Protein AF-A0A835C1H2-F1 (afdb_monomer_lite)

Radius of gyration: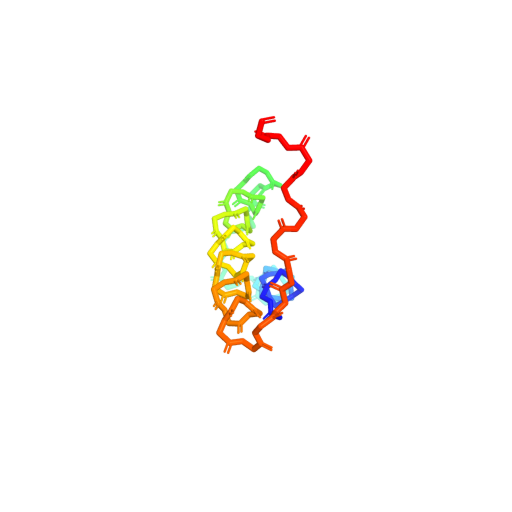 16.18 Å; chains: 1; bounding box: 23×26×45 Å

Secondary structure (DSSP, 8-state):
--HHHHHHHHHHHHHTT-SPPPPHHHHHHHHHHHHHHHHHHHHHHHHHTT-----TT-

Structure (mmCIF, N/CA/C/O backbone):
data_AF-A0A835C1H2-F1
#
_entry.id   AF-A0A835C1H2-F1
#
loop_
_atom_site.group_PDB
_atom_site.id
_atom_site.type_symbol
_atom_site.label_atom_id
_atom_site.label_alt_id
_atom_site.label_comp_id
_atom_site.label_asym_id
_atom_site.label_entity_id
_atom_site.label_seq_id
_atom_site.pdbx_PDB_ins_code
_atom_site.Cartn_x
_atom_site.Cartn_y
_atom_site.Cartn_z
_atom_site.occupancy
_atom_site.B_iso_or_equiv
_atom_site.auth_seq_id
_atom_site.auth_comp_id
_atom_site.auth_asym_id
_atom_site.auth_atom_id
_atom_site.pdbx_PDB_model_num
ATOM 1 N N . MET A 1 1 ? 2.662 -9.094 -3.626 1.00 57.25 1 MET A N 1
ATOM 2 C CA . MET A 1 1 ? 1.876 -9.774 -2.566 1.00 57.25 1 MET A CA 1
ATOM 3 C C . MET A 1 1 ? 2.145 -9.164 -1.186 1.00 57.25 1 MET A C 1
ATOM 5 O O . MET A 1 1 ? 2.945 -9.704 -0.440 1.00 57.25 1 MET A O 1
ATOM 9 N N . LEU A 1 2 ? 1.503 -8.048 -0.812 1.00 70.75 2 LEU A N 1
ATOM 10 C CA . LEU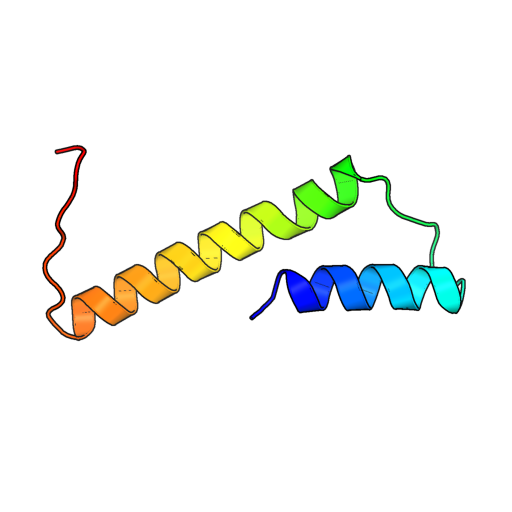 A 1 2 ? 1.710 -7.455 0.527 1.00 70.75 2 LEU A CA 1
ATOM 11 C C . LEU A 1 2 ? 0.456 -6.833 1.153 1.00 70.75 2 LEU A C 1
ATOM 13 O O . LEU A 1 2 ? 0.349 -6.818 2.373 1.00 70.75 2 LEU A O 1
ATOM 17 N N . THR A 1 3 ? -0.527 -6.406 0.357 1.00 79.69 3 THR A N 1
ATOM 18 C CA . THR A 1 3 ? -1.802 -5.882 0.876 1.00 79.69 3 THR A CA 1
ATOM 19 C C . THR A 1 3 ? -2.596 -6.947 1.627 1.00 79.69 3 THR A C 1
ATOM 21 O O . THR A 1 3 ? -2.933 -6.750 2.790 1.00 79.69 3 THR A O 1
ATOM 24 N N . ILE A 1 4 ? -2.811 -8.108 0.996 1.00 84.94 4 ILE A N 1
ATOM 25 C CA . ILE A 1 4 ? -3.490 -9.255 1.618 1.00 84.94 4 ILE A CA 1
ATOM 26 C C . ILE A 1 4 ? -2.730 -9.702 2.870 1.00 84.94 4 ILE A C 1
ATOM 28 O O . ILE A 1 4 ? -3.335 -9.906 3.913 1.00 84.94 4 ILE A O 1
ATOM 32 N N . TRP A 1 5 ? -1.396 -9.749 2.813 1.00 86.56 5 TRP A N 1
ATOM 33 C CA . TRP A 1 5 ? -0.569 -10.078 3.974 1.00 86.56 5 TRP A CA 1
ATOM 34 C C . TRP A 1 5 ? -0.742 -9.086 5.135 1.00 86.56 5 TRP A C 1
ATOM 36 O O . TRP A 1 5 ? -0.910 -9.508 6.276 1.00 86.56 5 TRP A O 1
ATOM 46 N N . CYS A 1 6 ? -0.746 -7.774 4.866 1.00 86.38 6 CYS A N 1
ATOM 47 C CA . CYS A 1 6 ? -1.006 -6.750 5.882 1.00 86.38 6 CYS A CA 1
ATOM 48 C C . CYS A 1 6 ? -2.393 -6.921 6.519 1.00 86.38 6 CYS A C 1
ATOM 50 O O . CYS A 1 6 ? -2.510 -6.817 7.738 1.00 86.38 6 CYS A O 1
ATOM 52 N N . LEU A 1 7 ? -3.416 -7.227 5.716 1.00 89.69 7 LEU A N 1
ATOM 53 C CA . LEU A 1 7 ? -4.772 -7.488 6.207 1.00 89.69 7 LEU A CA 1
ATOM 54 C C . LEU A 1 7 ? -4.833 -8.765 7.055 1.00 89.69 7 LEU A C 1
ATOM 56 O O . LEU A 1 7 ? -5.414 -8.751 8.136 1.00 89.69 7 LEU A O 1
ATOM 60 N N . CYS A 1 8 ? -4.184 -9.850 6.623 1.00 90.94 8 CYS A N 1
ATOM 61 C CA . CYS A 1 8 ? -4.101 -11.093 7.391 1.00 90.94 8 CYS A CA 1
ATOM 62 C C . CYS A 1 8 ? -3.352 -10.903 8.717 1.00 90.94 8 CYS A C 1
ATOM 64 O O . CYS A 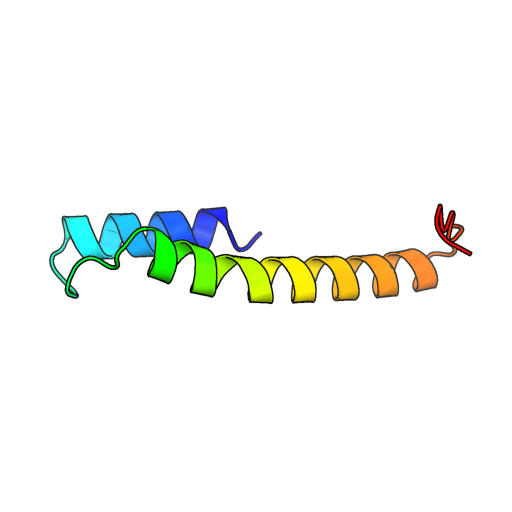1 8 ? -3.792 -11.422 9.741 1.00 90.94 8 CYS A O 1
ATOM 66 N N . LYS A 1 9 ? -2.255 -10.133 8.720 1.00 89.62 9 LYS A N 1
ATOM 67 C CA . LYS A 1 9 ? -1.519 -9.761 9.938 1.00 89.62 9 LYS A CA 1
ATOM 68 C C . LYS A 1 9 ? -2.401 -8.976 10.905 1.00 89.62 9 LYS A C 1
ATOM 70 O O . LYS A 1 9 ? -2.473 -9.355 12.065 1.00 89.62 9 LYS A O 1
ATOM 75 N N . GLU A 1 10 ? -3.087 -7.936 10.431 1.00 91.38 10 GLU A N 1
ATOM 76 C CA . GLU A 1 10 ? -4.006 -7.139 11.256 1.00 91.38 10 GLU A CA 1
ATOM 77 C C . GLU A 1 10 ? -5.140 -8.007 11.822 1.00 91.38 10 GLU A C 1
ATOM 79 O O . GLU A 1 10 ? -5.403 -7.966 13.022 1.00 91.38 10 GLU A O 1
ATOM 84 N N . ARG A 1 11 ? -5.761 -8.851 10.985 1.00 92.00 11 ARG A N 1
ATOM 85 C CA . ARG A 1 11 ? -6.796 -9.804 11.412 1.00 92.00 11 ARG A CA 1
ATOM 86 C C . ARG A 1 11 ? -6.283 -10.709 12.529 1.00 92.00 11 ARG A C 1
ATOM 88 O O . ARG A 1 11 ? -6.913 -10.794 13.574 1.00 92.00 11 ARG A O 1
ATOM 95 N N . A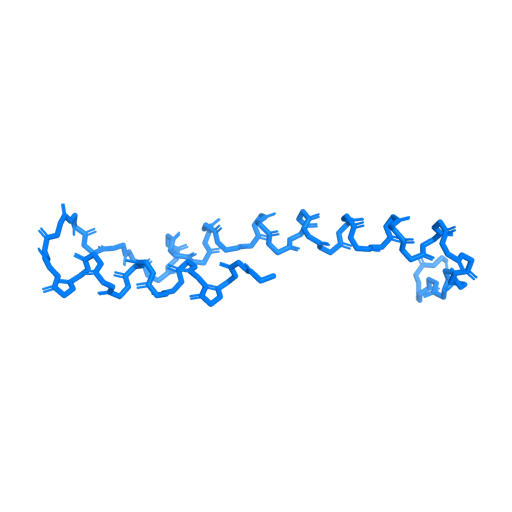SN A 1 12 ? -5.133 -11.351 12.327 1.00 94.00 12 ASN A N 1
ATOM 96 C CA . ASN A 1 12 ? -4.563 -12.266 13.311 1.00 94.00 12 ASN A CA 1
ATOM 97 C C . ASN A 1 12 ? -4.180 -11.531 14.606 1.00 94.00 12 ASN A C 1
ATOM 99 O O . ASN A 1 12 ? -4.480 -12.025 15.688 1.00 94.00 12 ASN A O 1
ATOM 103 N N . SER A 1 13 ? -3.588 -10.334 14.525 1.00 93.19 13 SER A N 1
ATOM 104 C CA . SER A 1 13 ? -3.280 -9.525 15.712 1.00 93.19 13 SER A CA 1
ATOM 105 C C . SER A 1 13 ? -4.525 -9.198 16.539 1.00 93.19 13 SER A C 1
ATOM 107 O O . SER A 1 13 ? -4.440 -9.243 17.763 1.00 93.19 13 SER A O 1
ATOM 109 N N . ARG A 1 14 ? -5.673 -8.938 15.894 1.00 92.19 14 ARG A N 1
ATOM 110 C CA . ARG A 1 14 ? -6.964 -8.755 16.582 1.00 92.19 14 ARG A CA 1
ATOM 111 C C . ARG A 1 14 ? -7.466 -10.051 17.207 1.00 92.19 14 ARG A C 1
ATOM 113 O O . ARG A 1 14 ? -7.851 -10.045 18.367 1.00 92.19 14 ARG A O 1
ATOM 120 N N . THR A 1 15 ? -7.437 -11.155 16.458 1.00 95.12 15 THR A N 1
ATOM 121 C CA . THR A 1 15 ? -7.897 -12.469 16.936 1.00 95.12 15 THR A CA 1
ATOM 122 C C . THR A 1 15 ? -7.131 -12.935 18.172 1.00 95.12 15 THR A C 1
ATOM 124 O O . THR A 1 15 ? -7.733 -13.469 19.094 1.00 95.12 15 THR A O 1
ATOM 127 N N . PHE A 1 16 ? -5.817 -12.711 18.207 1.00 95.19 16 PHE A N 1
ATOM 128 C CA . PHE A 1 16 ? -4.955 -13.119 19.318 1.00 95.19 16 PHE A CA 1
ATOM 129 C C . PHE A 1 16 ? -4.724 -12.010 20.359 1.00 95.19 16 PHE A C 1
ATOM 131 O O . PHE A 1 16 ? -3.902 -12.189 21.252 1.00 95.19 16 PHE A O 1
ATOM 138 N N . ASN A 1 17 ? -5.403 -10.862 20.233 1.00 91.06 17 ASN A N 1
ATOM 139 C CA . ASN A 1 17 ? -5.249 -9.687 21.100 1.00 91.06 17 ASN A CA 1
ATOM 140 C C . ASN A 1 17 ? -3.779 -9.278 21.354 1.00 91.06 17 ASN A C 1
ATOM 142 O O . ASN A 1 17 ? -3.404 -8.872 22.451 1.00 91.06 17 ASN A O 1
ATOM 146 N N . ILE A 1 18 ? -2.925 -9.415 20.333 1.00 92.44 18 ILE A N 1
ATOM 147 C CA . ILE A 1 18 ? -1.474 -9.173 20.444 1.00 92.44 18 ILE A CA 1
ATOM 148 C C . ILE A 1 18 ? -1.185 -7.672 20.557 1.00 92.44 18 ILE A C 1
ATOM 150 O O . ILE A 1 18 ? -0.223 -7.255 21.198 1.00 92.44 18 ILE A O 1
ATOM 154 N N . CYS A 1 19 ? -1.995 -6.849 19.893 1.00 85.00 19 CYS A N 1
ATOM 155 C CA . CYS A 1 19 ? -1.874 -5.396 19.878 1.00 85.00 19 CYS A CA 1
ATOM 156 C C . CYS A 1 19 ? -3.270 -4.762 19.816 1.00 85.00 19 CYS A C 1
ATOM 158 O O . CYS A 1 19 ? -4.195 -5.397 19.297 1.00 85.00 19 CYS A O 1
ATOM 160 N N . PRO A 1 20 ? -3.415 -3.492 20.238 1.00 90.06 20 PRO A N 1
ATOM 161 C CA . PRO A 1 20 ? -4.632 -2.727 20.005 1.00 90.06 20 PRO A CA 1
ATOM 162 C C . PRO A 1 20 ? -5.013 -2.724 18.522 1.00 90.06 20 PRO A C 1
ATOM 164 O O . PRO A 1 20 ? -4.158 -2.551 17.647 1.00 90.06 20 PRO A O 1
ATOM 167 N N . ALA A 1 21 ? -6.302 -2.917 18.242 1.00 89.75 21 ALA A N 1
ATOM 168 C CA . ALA A 1 21 ? -6.815 -2.914 16.880 1.00 89.75 21 ALA A CA 1
ATOM 169 C C . ALA A 1 21 ? -6.547 -1.555 16.217 1.00 89.75 21 ALA A C 1
ATOM 171 O O . ALA A 1 21 ? -6.936 -0.511 16.744 1.00 89.75 21 ALA A O 1
ATOM 172 N N . SER A 1 22 ? -5.907 -1.569 15.046 1.00 91.44 22 SER A N 1
ATOM 173 C CA . SER A 1 22 ? -5.686 -0.336 14.289 1.00 91.44 22 SER A CA 1
ATOM 174 C C . SER A 1 22 ? -7.020 0.178 13.732 1.00 91.44 22 SER A C 1
ATOM 176 O O . SER A 1 22 ? -7.893 -0.606 13.346 1.00 91.44 22 SER A O 1
ATOM 178 N N . THR A 1 23 ? -7.181 1.491 13.605 1.00 93.06 23 THR A N 1
ATOM 179 C CA . THR A 1 23 ? -8.318 2.047 12.855 1.00 93.06 23 THR A CA 1
ATOM 180 C C . THR A 1 23 ? -8.192 1.722 11.366 1.00 93.06 23 THR A C 1
ATOM 182 O O . THR A 1 23 ? -7.106 1.418 10.863 1.00 93.06 23 THR A O 1
ATOM 185 N N . VAL A 1 24 ? -9.297 1.809 10.621 1.00 90.38 24 VAL A N 1
ATOM 186 C CA . VAL A 1 24 ? -9.290 1.575 9.166 1.00 90.38 24 VAL A CA 1
ATOM 187 C C . VAL A 1 24 ? -8.297 2.511 8.468 1.00 90.38 24 VAL A C 1
ATOM 189 O O . VAL A 1 24 ? -7.510 2.065 7.636 1.00 90.38 24 VAL A O 1
ATOM 192 N N . GLN A 1 25 ? -8.252 3.783 8.866 1.00 93.62 25 GLN A N 1
ATOM 193 C CA . GLN A 1 25 ? -7.332 4.785 8.326 1.00 93.62 25 GLN A CA 1
ATOM 194 C C . GLN A 1 25 ? -5.868 4.413 8.585 1.00 93.62 25 GLN A C 1
ATOM 196 O O . GLN A 1 25 ? -5.035 4.536 7.689 1.00 93.62 25 GLN A O 1
ATOM 201 N N . GLN A 1 26 ? -5.550 3.897 9.776 1.00 92.00 26 GLN A N 1
ATOM 202 C CA . GLN A 1 26 ? -4.202 3.423 10.097 1.00 92.00 26 GLN A CA 1
ATOM 203 C C . GLN A 1 26 ? -3.812 2.201 9.255 1.00 92.00 26 GLN A C 1
ATOM 205 O O . GLN A 1 26 ? -2.671 2.102 8.802 1.00 92.00 26 GLN A O 1
ATOM 210 N N . VAL A 1 27 ? -4.744 1.272 9.019 1.00 90.69 27 VAL A N 1
ATOM 211 C CA . VAL A 1 27 ? -4.500 0.101 8.161 1.00 90.69 27 VAL A CA 1
ATOM 212 C C . VAL A 1 27 ? -4.269 0.535 6.711 1.00 90.69 27 VAL A C 1
ATOM 214 O O . VAL A 1 27 ? -3.294 0.102 6.094 1.00 90.69 27 VAL A O 1
ATOM 217 N N . ILE A 1 28 ? -5.095 1.443 6.186 1.00 91.19 28 ILE A N 1
ATOM 218 C CA . ILE A 1 28 ? -4.939 2.007 4.836 1.00 91.19 28 ILE A CA 1
ATOM 219 C C . ILE A 1 28 ? -3.600 2.746 4.709 1.00 91.19 28 ILE A C 1
ATOM 221 O O . ILE A 1 28 ? -2.856 2.500 3.756 1.00 91.19 28 ILE A O 1
ATOM 225 N N . GLY A 1 29 ? -3.241 3.570 5.698 1.00 92.25 29 GLY A N 1
ATOM 226 C CA . GLY A 1 29 ? -1.967 4.291 5.733 1.00 92.25 29 GLY A CA 1
ATOM 227 C C . GLY A 1 29 ? -0.742 3.370 5.700 1.00 92.25 29 GLY A C 1
ATOM 228 O O . GLY A 1 29 ? 0.282 3.728 5.128 1.00 92.25 29 GLY A O 1
ATOM 229 N N . LYS A 1 30 ? -0.847 2.143 6.230 1.00 88.12 30 LYS A N 1
ATOM 230 C CA . LYS A 1 30 ? 0.212 1.117 6.136 1.00 88.12 30 LYS A CA 1
ATOM 231 C C . LYS A 1 30 ? 0.248 0.409 4.773 1.00 88.12 30 LYS A C 1
ATOM 233 O O . LYS A 1 30 ? 1.296 -0.114 4.386 1.00 88.12 30 LYS A O 1
ATOM 238 N N . ILE A 1 31 ? -0.882 0.331 4.070 1.00 90.81 31 ILE A N 1
ATOM 239 C CA . ILE A 1 31 ? -1.025 -0.396 2.799 1.00 90.81 31 ILE A CA 1
ATOM 240 C C . ILE A 1 31 ? -0.571 0.456 1.610 1.00 90.81 31 ILE A C 1
ATOM 242 O O . ILE A 1 31 ? 0.165 -0.053 0.762 1.00 90.81 31 ILE A O 1
ATOM 246 N N . LEU A 1 32 ? -0.981 1.728 1.544 1.00 90.75 32 LEU A N 1
ATOM 247 C CA . LEU A 1 32 ? -0.739 2.589 0.377 1.00 90.75 32 LEU A CA 1
ATOM 248 C C . LEU A 1 32 ? 0.752 2.735 0.018 1.00 90.75 32 LEU A C 1
ATOM 250 O O . LEU A 1 32 ? 1.103 2.435 -1.124 1.00 90.75 32 LEU A O 1
ATOM 254 N N . PRO A 1 33 ? 1.668 3.049 0.958 1.00 89.62 33 PRO A N 1
ATOM 255 C CA . PRO A 1 33 ? 3.083 3.207 0.619 1.00 89.62 33 PRO A CA 1
ATOM 256 C C . PRO A 1 33 ? 3.703 1.911 0.089 1.00 89.62 33 PRO A C 1
ATOM 258 O O . PRO A 1 33 ? 4.549 1.927 -0.805 1.00 89.62 33 PRO A O 1
ATOM 261 N N . LYS A 1 34 ? 3.257 0.763 0.618 1.00 86.44 34 LYS A N 1
ATOM 262 C CA . LYS A 1 34 ? 3.717 -0.552 0.164 1.00 86.44 34 LYS A CA 1
ATOM 263 C C . LYS A 1 34 ? 3.214 -0.838 -1.243 1.00 86.44 34 LYS A C 1
ATOM 265 O O . LYS A 1 34 ? 4.000 -1.282 -2.072 1.00 86.44 34 LYS A O 1
ATOM 270 N N . ARG A 1 35 ? 1.938 -0.563 -1.532 1.00 88.50 35 ARG A N 1
ATOM 271 C CA . ARG A 1 35 ? 1.385 -0.677 -2.889 1.00 88.50 35 ARG A CA 1
ATOM 272 C C . ARG A 1 35 ? 2.232 0.121 -3.882 1.00 88.50 35 ARG A C 1
ATOM 274 O O . ARG A 1 35 ? 2.646 -0.439 -4.892 1.00 88.50 35 ARG A O 1
ATOM 281 N N . ASP A 1 36 ? 2.532 1.377 -3.568 1.00 89.62 36 ASP A N 1
ATOM 282 C CA . ASP A 1 36 ? 3.250 2.279 -4.478 1.00 89.62 36 ASP A CA 1
ATOM 283 C C . ASP A 1 36 ? 4.711 1.869 -4.680 1.00 89.62 36 ASP A C 1
ATOM 285 O O . ASP A 1 36 ? 5.252 1.975 -5.781 1.00 89.62 36 ASP A O 1
ATOM 289 N N . LEU A 1 37 ? 5.367 1.366 -3.631 1.00 88.25 37 LEU A N 1
ATOM 290 C CA . LEU A 1 37 ? 6.701 0.781 -3.751 1.00 88.25 37 LEU A CA 1
ATOM 291 C C . LEU A 1 37 ? 6.702 -0.412 -4.717 1.00 88.25 37 LEU A C 1
ATOM 293 O O . LEU A 1 37 ? 7.568 -0.497 -5.583 1.00 88.25 37 LEU A O 1
ATOM 297 N N . T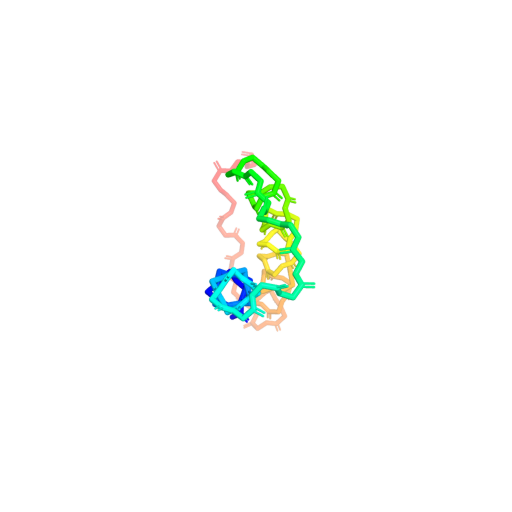RP A 1 38 ? 5.716 -1.303 -4.602 1.00 86.06 38 TRP A N 1
ATOM 298 C CA . TRP A 1 38 ? 5.610 -2.476 -5.471 1.00 86.06 38 TRP A CA 1
ATOM 299 C C . TRP A 1 38 ? 5.230 -2.130 -6.902 1.00 86.06 38 TRP A C 1
ATOM 301 O O . TRP A 1 38 ? 5.795 -2.715 -7.819 1.00 86.06 38 TRP A O 1
ATOM 311 N N . ALA A 1 39 ? 4.320 -1.178 -7.101 1.00 88.31 39 ALA A N 1
ATOM 312 C CA . ALA A 1 39 ? 3.970 -0.698 -8.432 1.00 88.31 39 ALA A CA 1
ATOM 313 C C . ALA A 1 39 ? 5.206 -0.132 -9.147 1.00 88.31 39 ALA A C 1
ATOM 315 O O . ALA A 1 39 ? 5.484 -0.512 -10.280 1.00 88.31 39 ALA A O 1
ATOM 316 N N . ARG A 1 40 ? 6.007 0.689 -8.454 1.00 89.25 40 ARG A N 1
ATOM 317 C CA . ARG A 1 40 ? 7.257 1.241 -9.001 1.00 89.25 40 ARG A CA 1
ATOM 318 C C . ARG A 1 40 ? 8.316 0.172 -9.259 1.00 89.25 40 ARG A C 1
ATOM 320 O O . ARG A 1 40 ? 8.950 0.189 -10.308 1.00 89.25 40 ARG A O 1
ATOM 327 N N . ALA A 1 41 ? 8.500 -0.767 -8.332 1.00 88.38 41 ALA A N 1
ATOM 328 C CA . ALA A 1 41 ? 9.438 -1.874 -8.517 1.00 88.38 41 ALA A CA 1
ATOM 329 C C . ALA A 1 41 ? 9.032 -2.775 -9.696 1.00 88.38 41 ALA A C 1
ATOM 331 O O . ALA A 1 41 ? 9.880 -3.144 -10.506 1.00 88.38 41 ALA A O 1
ATOM 332 N N . GLY A 1 42 ? 7.736 -3.075 -9.819 1.00 88.50 42 GLY A N 1
ATOM 333 C CA . GLY A 1 42 ? 7.172 -3.825 -10.937 1.00 88.50 42 GLY A CA 1
ATOM 334 C C . GLY A 1 42 ? 7.343 -3.093 -12.264 1.00 88.50 42 GLY A C 1
ATOM 335 O O . GLY A 1 42 ? 7.852 -3.686 -13.207 1.00 88.50 42 GLY A O 1
ATOM 336 N N . ALA A 1 43 ? 7.014 -1.799 -12.323 1.00 88.44 43 ALA A N 1
ATOM 337 C CA . ALA A 1 43 ? 7.207 -0.972 -13.515 1.00 88.44 43 ALA A CA 1
ATOM 338 C C . ALA A 1 43 ? 8.676 -0.943 -13.961 1.00 88.44 43 ALA A C 1
ATOM 340 O O . ALA A 1 43 ? 8.965 -1.187 -15.129 1.00 88.44 43 ALA A O 1
ATOM 341 N N . LYS A 1 44 ? 9.616 -0.758 -13.022 1.00 89.25 44 LYS A N 1
ATOM 342 C CA . LYS A 1 44 ? 11.057 -0.818 -13.308 1.00 89.25 44 LYS A CA 1
ATOM 343 C C . LYS A 1 44 ? 11.463 -2.159 -13.925 1.00 89.25 44 LYS A C 1
ATOM 345 O O . LYS A 1 44 ? 12.251 -2.190 -14.866 1.00 89.25 44 LYS A O 1
ATOM 350 N N . TRP A 1 45 ? 10.949 -3.264 -13.387 1.00 89.50 45 TRP A N 1
ATOM 351 C CA . TRP A 1 45 ? 11.272 -4.597 -13.887 1.00 89.50 45 TRP A CA 1
ATOM 352 C C . TRP A 1 45 ? 10.642 -4.870 -15.258 1.00 89.50 45 TRP A C 1
ATOM 354 O O . TRP A 1 45 ? 11.306 -5.414 -16.130 1.00 89.50 45 TRP A O 1
ATOM 364 N N . MET A 1 46 ? 9.405 -4.422 -15.488 1.00 86.88 46 MET A N 1
ATOM 365 C CA . MET A 1 46 ? 8.764 -4.519 -16.803 1.00 86.88 46 MET A CA 1
ATOM 366 C C . MET A 1 46 ? 9.493 -3.681 -17.859 1.00 86.88 46 MET A C 1
ATOM 368 O O . MET A 1 46 ? 9.708 -4.169 -18.965 1.00 86.88 46 MET A O 1
ATOM 372 N N . GLY A 1 47 ? 9.958 -2.478 -17.510 1.00 86.75 47 GLY A N 1
ATOM 373 C CA . GLY A 1 47 ? 10.812 -1.678 -18.392 1.00 86.75 47 GLY A CA 1
ATOM 374 C C . GLY A 1 47 ? 12.117 -2.399 -18.751 1.00 86.75 47 GLY A C 1
ATOM 375 O O . GLY A 1 47 ? 12.515 -2.410 -19.911 1.00 86.75 47 GLY A O 1
ATOM 376 N N . ALA A 1 48 ? 12.744 -3.094 -17.793 1.00 87.94 48 ALA A N 1
ATOM 377 C CA . ALA A 1 48 ? 13.930 -3.918 -18.056 1.00 87.94 48 ALA A CA 1
ATOM 378 C C . ALA A 1 48 ? 13.657 -5.115 -18.991 1.00 87.94 48 ALA A C 1
ATOM 380 O O . ALA A 1 48 ? 14.579 -5.604 -19.638 1.00 87.94 48 ALA A O 1
ATOM 381 N N . LEU A 1 49 ? 12.404 -5.569 -19.086 1.00 89.44 49 LEU A N 1
ATOM 382 C CA . LEU A 1 49 ? 11.964 -6.612 -20.019 1.00 89.44 49 LEU A CA 1
ATOM 383 C C . LEU A 1 49 ? 11.521 -6.060 -21.385 1.00 89.44 49 LEU A C 1
ATOM 385 O O . LEU A 1 49 ? 11.020 -6.819 -22.212 1.00 89.44 49 LEU A O 1
ATOM 389 N N . GLY A 1 50 ? 11.689 -4.758 -21.629 1.00 86.81 50 GLY A N 1
ATOM 390 C CA . GLY A 1 50 ? 11.292 -4.117 -22.882 1.00 86.81 50 GLY A CA 1
ATOM 391 C C . GLY A 1 50 ? 9.786 -3.882 -23.008 1.00 86.81 50 GLY A C 1
ATOM 392 O O . GLY A 1 50 ? 9.296 -3.687 -24.120 1.00 86.81 50 GLY A O 1
ATOM 393 N N . TRP A 1 51 ? 9.039 -3.900 -21.896 1.00 82.44 51 TRP A N 1
ATOM 394 C CA . TRP A 1 51 ? 7.630 -3.517 -21.919 1.00 82.44 51 TRP A CA 1
ATOM 395 C C . TRP A 1 51 ? 7.512 -2.036 -22.308 1.00 82.44 51 TRP A C 1
ATOM 397 O O . TRP A 1 51 ? 8.143 -1.198 -21.658 1.00 82.44 51 TRP A O 1
ATOM 407 N N . PRO A 1 52 ? 6.723 -1.688 -23.338 1.00 75.31 52 PRO A N 1
ATOM 408 C CA . PRO A 1 52 ? 6.585 -0.305 -23.762 1.00 75.31 52 PRO A CA 1
ATOM 409 C C . PRO A 1 52 ? 5.923 0.508 -22.646 1.00 75.31 52 PRO A C 1
ATOM 411 O O . PRO A 1 52 ? 4.850 0.149 -22.156 1.00 75.31 52 PRO A O 1
ATOM 414 N N . GLU A 1 53 ? 6.547 1.616 -22.243 1.00 66.62 53 GLU A N 1
ATOM 415 C CA . GLU A 1 53 ? 5.885 2.622 -21.414 1.00 66.62 53 GLU A CA 1
ATOM 416 C C . GLU A 1 53 ? 4.774 3.273 -22.242 1.00 66.62 53 GLU A C 1
ATOM 418 O O . GLU A 1 53 ? 4.947 4.320 -22.859 1.00 66.62 53 GLU A O 1
ATOM 423 N N . THR A 1 54 ? 3.592 2.664 -22.272 1.00 64.44 54 THR A N 1
ATOM 424 C CA . THR A 1 54 ? 2.380 3.403 -22.617 1.00 64.44 54 THR A CA 1
ATOM 425 C C . THR A 1 54 ? 2.066 4.303 -21.430 1.00 64.44 54 THR 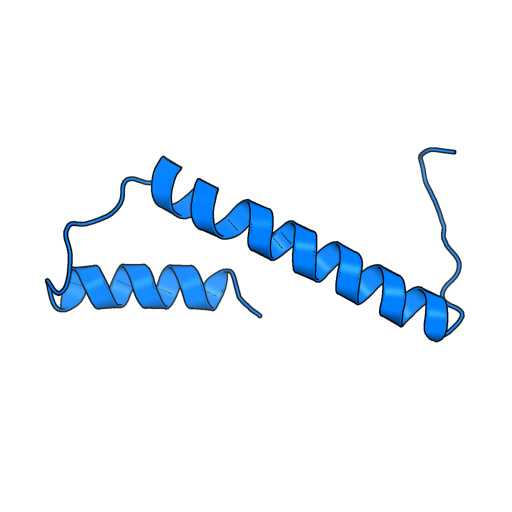A C 1
ATOM 427 O O . THR A 1 54 ? 1.304 3.921 -20.542 1.00 64.44 54 THR A O 1
ATOM 430 N N . SER A 1 55 ? 2.714 5.466 -21.365 1.00 52.31 55 SER A N 1
ATOM 431 C CA . SER A 1 55 ? 2.306 6.536 -20.459 1.00 52.31 55 SER A CA 1
ATOM 432 C C . SER A 1 55 ? 1.010 7.150 -20.999 1.00 52.31 55 SER A C 1
ATOM 434 O O . SER A 1 55 ? 1.031 7.685 -22.106 1.00 52.31 55 SER A O 1
ATOM 436 N N . PRO A 1 56 ? -0.122 7.116 -20.271 1.00 51.38 56 PRO A N 1
ATOM 437 C CA . PRO A 1 56 ? -1.322 7.854 -20.662 1.00 51.38 56 PRO A CA 1
ATOM 438 C C . PRO A 1 56 ? -1.247 9.348 -20.298 1.00 51.38 56 PRO A C 1
ATOM 440 O O . PRO A 1 56 ? -2.257 10.036 -20.400 1.00 51.38 56 PRO A O 1
ATOM 443 N N . LEU A 1 57 ? -0.109 9.839 -19.787 1.00 48.28 57 LEU A N 1
ATOM 444 C CA . LEU A 1 57 ? 0.020 11.178 -19.193 1.00 48.28 57 LEU A CA 1
ATOM 445 C C . LEU A 1 57 ? 1.355 11.872 -19.535 1.00 48.28 57 LEU A C 1
ATOM 447 O O . LEU A 1 57 ? 1.880 12.615 -18.708 1.00 48.28 57 LEU A O 1
ATOM 451 N N . ALA A 1 58 ? 1.919 11.612 -20.719 1.00 42.81 58 ALA A N 1
ATOM 452 C CA . ALA A 1 58 ? 2.928 12.506 -21.301 1.00 42.81 58 ALA A CA 1
ATOM 453 C C . ALA A 1 58 ? 2.242 13.690 -21.996 1.00 42.81 58 ALA A C 1
ATOM 455 O O . ALA A 1 58 ? 1.208 13.444 -22.660 1.00 42.81 58 ALA A O 1
#

Sequence (58 aa):
MLTIWCLCKERNSRTFNICPASTVQQVIGKILPKRDLWARAGAKWMGALGWPETSPLA

Foldseek 3Di:
DPLVVLVVVLVVCVVVVVDPRDDPVRSVVVRVVVVVVVVVVVVVVCVVVVNDPPPPPD

pLDDT: mean 84.71, std 12.16, range [42.81, 95.19]

Organism: NCBI:txid1010633